Protein AF-A0AAE3VYI0-F1 (afdb_monomer)

Structure (mmCIF, N/CA/C/O backbone):
data_AF-A0AAE3VYI0-F1
#
_entry.id   AF-A0AAE3VYI0-F1
#
loop_
_atom_site.group_PDB
_atom_site.id
_atom_site.type_symbol
_atom_site.label_atom_id
_atom_site.label_alt_id
_atom_site.label_comp_id
_atom_site.label_asym_id
_atom_site.label_entity_id
_atom_site.label_seq_id
_atom_site.pdbx_PDB_ins_code
_atom_site.Cartn_x
_atom_site.Cartn_y
_atom_site.Cartn_z
_atom_site.occupancy
_atom_site.B_iso_or_equiv
_atom_site.auth_seq_id
_atom_site.auth_comp_id
_atom_site.auth_asym_id
_atom_site.auth_atom_id
_atom_site.pdbx_PDB_model_num
ATOM 1 N N . MET A 1 1 ? 22.931 4.714 6.578 1.00 62.00 1 MET A N 1
ATOM 2 C CA . MET A 1 1 ? 22.143 3.475 6.735 1.00 62.00 1 MET A CA 1
ATOM 3 C C . MET A 1 1 ? 22.690 2.485 5.732 1.00 62.00 1 MET A C 1
ATOM 5 O O . MET A 1 1 ? 22.889 2.887 4.593 1.00 62.00 1 MET A O 1
ATOM 9 N N . THR A 1 2 ? 22.973 1.259 6.149 1.00 82.81 2 THR A N 1
ATOM 10 C CA . THR A 1 2 ? 23.519 0.226 5.261 1.00 82.81 2 THR A CA 1
ATOM 11 C C . THR A 1 2 ? 22.481 -0.876 5.144 1.00 82.81 2 THR A C 1
ATOM 13 O O . THR A 1 2 ? 21.950 -1.316 6.162 1.00 82.81 2 THR A O 1
ATOM 16 N N . LEU A 1 3 ? 22.146 -1.255 3.913 1.00 88.00 3 LEU A N 1
ATOM 17 C CA . LEU A 1 3 ? 21.250 -2.372 3.633 1.00 88.00 3 LEU A CA 1
ATOM 18 C C . LEU A 1 3 ? 22.077 -3.662 3.515 1.00 88.00 3 LEU A C 1
ATOM 20 O O . LEU A 1 3 ? 23.233 -3.580 3.095 1.00 88.00 3 LEU A O 1
ATOM 24 N N . PRO A 1 4 ? 21.512 -4.830 3.868 1.00 95.81 4 PRO A N 1
ATOM 25 C CA . PRO A 1 4 ? 22.113 -6.119 3.537 1.00 95.81 4 PRO A CA 1
ATOM 26 C C . PRO A 1 4 ? 22.377 -6.225 2.032 1.00 95.81 4 PRO A C 1
ATOM 28 O O . PRO A 1 4 ? 21.564 -5.754 1.233 1.00 95.81 4 PRO A O 1
ATOM 31 N N . GLU A 1 5 ? 23.495 -6.837 1.646 1.00 94.81 5 GLU A N 1
ATOM 32 C CA . GLU A 1 5 ? 23.910 -6.933 0.241 1.00 94.81 5 GLU A CA 1
ATOM 33 C C . GLU A 1 5 ? 22.871 -7.692 -0.592 1.00 94.81 5 GLU A C 1
ATOM 35 O O . GLU A 1 5 ? 22.507 -7.260 -1.682 1.00 94.81 5 GLU A O 1
ATOM 40 N N . GLU A 1 6 ? 22.312 -8.766 -0.038 1.00 96.62 6 GLU A N 1
ATOM 41 C CA . GLU A 1 6 ? 21.278 -9.576 -0.682 1.00 96.62 6 GLU A CA 1
ATOM 42 C C . GLU A 1 6 ? 20.049 -8.725 -1.033 1.00 96.62 6 GLU A C 1
ATOM 44 O O . GLU A 1 6 ? 19.550 -8.773 -2.156 1.00 96.62 6 GLU A O 1
ATOM 49 N N . LEU A 1 7 ? 19.627 -7.849 -0.114 1.00 95.19 7 LEU A N 1
ATOM 50 C CA . LEU A 1 7 ? 18.511 -6.932 -0.340 1.00 95.19 7 LEU A CA 1
ATOM 51 C C . LEU A 1 7 ? 18.845 -5.878 -1.405 1.00 95.19 7 LEU A C 1
ATOM 53 O O . LEU A 1 7 ? 17.988 -5.505 -2.203 1.00 95.19 7 LEU A O 1
ATOM 57 N N . VAL A 1 8 ? 20.085 -5.385 -1.443 1.00 95.25 8 VAL A N 1
ATOM 58 C CA . VAL A 1 8 ? 20.525 -4.457 -2.496 1.00 95.25 8 VAL A CA 1
ATOM 59 C C . VAL A 1 8 ? 20.465 -5.132 -3.866 1.00 95.25 8 VAL A C 1
ATOM 61 O O . VAL A 1 8 ? 20.060 -4.490 -4.837 1.00 95.25 8 VAL A O 1
ATOM 64 N N . GLN A 1 9 ? 20.827 -6.412 -3.964 1.00 96.62 9 GLN A N 1
ATOM 65 C CA . GLN A 1 9 ? 20.746 -7.166 -5.216 1.00 96.62 9 GLN A CA 1
ATOM 66 C C . GLN A 1 9 ? 19.295 -7.376 -5.663 1.00 96.62 9 GLN A C 1
ATOM 68 O O . GLN A 1 9 ? 18.975 -7.095 -6.820 1.00 96.62 9 GLN A O 1
ATOM 73 N N . GLU A 1 10 ? 18.404 -7.769 -4.749 1.00 97.50 10 GLU A N 1
ATOM 74 C CA . GLU A 1 10 ? 16.970 -7.916 -5.031 1.00 97.50 10 GLU A CA 1
ATOM 75 C C . GLU A 1 10 ? 16.337 -6.596 -5.494 1.00 97.50 10 GLU A C 1
ATOM 77 O O . GLU A 1 10 ? 15.658 -6.550 -6.520 1.00 97.50 10 GLU A O 1
ATOM 82 N N . LEU A 1 11 ? 16.618 -5.488 -4.800 1.00 96.25 11 LEU A N 1
ATOM 83 C CA . LEU A 1 11 ? 16.092 -4.174 -5.176 1.00 96.25 11 LEU A CA 1
ATOM 84 C C . LEU A 1 11 ? 16.647 -3.687 -6.520 1.00 96.25 11 LEU A C 1
ATOM 86 O O . LEU A 1 11 ? 15.931 -3.041 -7.284 1.00 96.25 11 LEU A O 1
ATOM 90 N N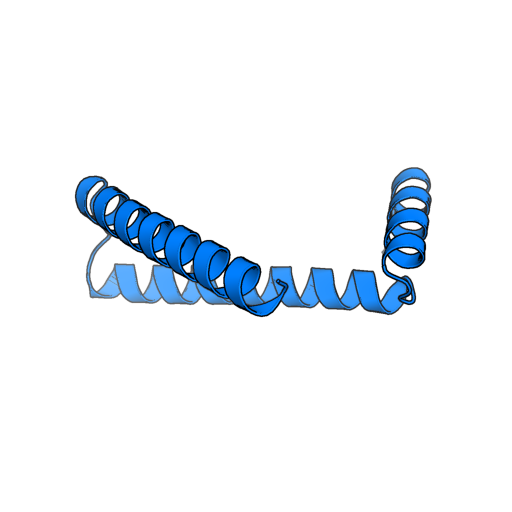 . ASN A 1 12 ? 17.911 -3.986 -6.832 1.00 97.00 12 ASN A N 1
ATOM 91 C CA . ASN A 1 12 ? 18.482 -3.679 -8.143 1.00 97.00 12 ASN A CA 1
ATOM 92 C C . ASN A 1 12 ? 17.830 -4.496 -9.261 1.00 97.00 12 ASN A C 1
ATOM 94 O O . ASN A 1 12 ? 17.661 -3.971 -10.360 1.00 97.00 12 ASN A O 1
ATOM 98 N N . ALA A 1 13 ? 17.493 -5.764 -9.014 1.00 97.88 13 ALA A N 1
ATOM 99 C CA . ALA A 1 13 ? 16.771 -6.586 -9.979 1.00 97.88 13 ALA A CA 1
ATOM 100 C C . ALA A 1 13 ? 15.374 -6.005 -10.249 1.00 97.88 13 ALA A C 1
ATOM 102 O O . ALA A 1 13 ? 15.076 -5.682 -11.397 1.00 97.88 13 ALA A O 1
ATOM 103 N N . ALA A 1 14 ? 14.597 -5.737 -9.195 1.00 97.62 14 ALA A N 1
ATOM 104 C CA . ALA A 1 14 ? 13.264 -5.142 -9.307 1.00 97.62 14 ALA A CA 1
ATOM 105 C C . ALA A 1 14 ? 13.286 -3.780 -10.027 1.00 97.62 14 ALA A C 1
ATOM 107 O O . ALA A 1 14 ? 12.516 -3.542 -10.951 1.00 97.62 14 ALA A O 1
ATOM 108 N N . ALA A 1 15 ? 14.230 -2.898 -9.679 1.00 97.12 15 ALA A N 1
ATOM 109 C CA . ALA A 1 15 ? 14.354 -1.594 -10.329 1.00 97.12 15 ALA A CA 1
ATOM 110 C C . ALA A 1 15 ? 14.646 -1.715 -11.839 1.00 97.12 15 ALA A C 1
ATOM 112 O O . ALA A 1 15 ? 14.127 -0.932 -12.634 1.00 97.12 15 ALA A O 1
ATOM 113 N N . ARG A 1 16 ? 15.451 -2.708 -12.251 1.00 97.31 16 ARG A N 1
ATOM 114 C CA . ARG A 1 16 ? 15.717 -2.983 -13.672 1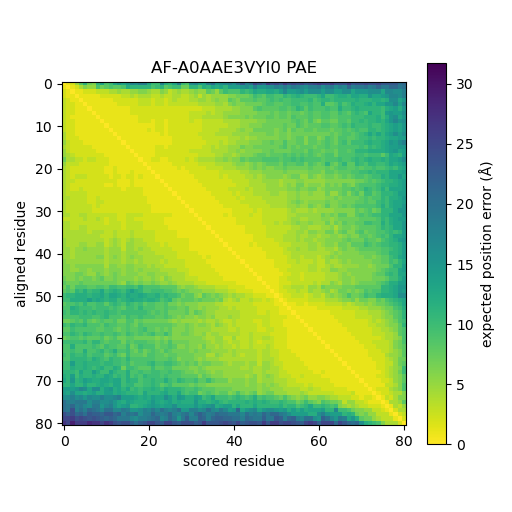.00 97.31 16 ARG A CA 1
ATOM 115 C C . ARG A 1 16 ? 14.487 -3.523 -14.393 1.00 97.31 16 ARG A C 1
ATOM 117 O O . ARG A 1 16 ? 14.242 -3.086 -15.513 1.00 97.31 16 ARG A O 1
ATOM 124 N N . GLU A 1 17 ? 13.745 -4.439 -13.774 1.00 98.06 17 GLU A N 1
ATOM 125 C CA . GLU A 1 17 ? 12.486 -4.971 -14.318 1.00 98.06 17 GLU A CA 1
ATOM 126 C C . GLU A 1 17 ? 11.459 -3.852 -14.539 1.00 98.06 17 GLU A C 1
ATOM 128 O O . GLU A 1 17 ? 10.850 -3.774 -15.604 1.00 98.06 17 GLU A O 1
ATOM 133 N N . ASP A 1 18 ? 11.368 -2.918 -13.591 1.00 96.12 18 ASP A N 1
ATOM 134 C CA . ASP A 1 18 ? 10.495 -1.742 -13.657 1.00 96.12 18 ASP A CA 1
ATOM 135 C C . ASP A 1 18 ? 11.034 -0.620 -14.571 1.00 96.12 18 ASP A C 1
ATOM 137 O O . ASP A 1 18 ? 10.361 0.390 -14.795 1.00 96.12 18 ASP A O 1
ATOM 141 N N . GLY A 1 19 ? 12.264 -0.746 -15.084 1.00 97.69 19 GLY A N 1
ATOM 142 C CA . GLY A 1 19 ? 12.909 0.272 -15.917 1.00 97.69 19 GLY A CA 1
ATOM 143 C C . GLY A 1 19 ? 13.211 1.589 -15.187 1.00 97.69 19 GLY A C 1
ATOM 144 O O . GLY A 1 19 ? 13.303 2.642 -15.824 1.00 97.69 19 GLY A O 1
ATOM 145 N N . VAL A 1 20 ? 13.365 1.563 -13.859 1.00 97.75 20 VAL A N 1
ATOM 146 C CA . VAL A 1 20 ? 13.613 2.750 -13.027 1.00 97.75 20 VAL A CA 1
ATOM 147 C C . VAL A 1 20 ? 14.963 2.686 -12.302 1.00 97.75 20 VAL A C 1
ATOM 149 O O . VAL A 1 20 ? 15.477 1.610 -12.010 1.00 97.75 20 VAL A O 1
ATOM 152 N N . PRO A 1 21 ? 15.576 3.830 -11.948 1.00 97.69 21 PRO A N 1
ATOM 153 C CA . PRO A 1 21 ? 16.757 3.828 -11.086 1.00 97.69 21 PRO A CA 1
ATOM 154 C C . PRO A 1 21 ? 16.447 3.281 -9.683 1.00 97.69 21 PRO A C 1
ATOM 156 O O . PRO A 1 21 ? 15.402 3.602 -9.115 1.00 97.69 21 PRO A O 1
ATOM 159 N N . LEU A 1 22 ? 17.397 2.563 -9.068 1.00 95.12 22 LEU A N 1
ATOM 160 C CA . LEU A 1 22 ? 17.266 2.038 -7.697 1.00 95.12 22 LEU A CA 1
ATOM 161 C C . LEU A 1 22 ? 16.866 3.123 -6.683 1.00 95.12 22 LEU A C 1
ATOM 163 O O . LEU A 1 22 ? 16.006 2.905 -5.834 1.00 95.12 22 LEU A O 1
ATOM 167 N N . SER A 1 23 ? 17.457 4.317 -6.784 1.00 95.00 23 SER A N 1
ATOM 168 C CA . SER A 1 23 ? 17.120 5.445 -5.909 1.00 95.00 23 SER A CA 1
ATOM 169 C C . SER A 1 23 ? 15.651 5.848 -6.020 1.00 95.00 23 SER A C 1
ATOM 171 O O . SER A 1 23 ? 15.029 6.135 -5.002 1.00 95.00 23 SER A O 1
ATOM 173 N N . ARG A 1 24 ? 15.071 5.814 -7.227 1.00 96.69 24 ARG A N 1
ATOM 174 C CA . ARG A 1 24 ? 13.651 6.103 -7.446 1.00 96.69 24 ARG A CA 1
ATOM 175 C C . ARG A 1 24 ? 12.774 5.045 -6.788 1.00 96.69 24 ARG A C 1
ATOM 177 O O . ARG A 1 24 ? 11.851 5.421 -6.075 1.00 96.69 24 ARG A O 1
ATOM 184 N N . LEU A 1 25 ? 13.087 3.761 -6.970 1.00 95.88 25 LEU A N 1
ATOM 185 C CA . LEU A 1 25 ? 12.360 2.664 -6.323 1.00 95.88 25 LEU A CA 1
ATOM 186 C C . LEU A 1 25 ? 12.364 2.823 -4.792 1.00 95.88 25 LEU A C 1
ATOM 188 O O . LEU A 1 25 ? 11.309 2.790 -4.160 1.00 95.88 25 LEU A O 1
ATOM 192 N N . ILE A 1 26 ? 13.538 3.080 -4.204 1.00 94.81 26 ILE A N 1
ATOM 193 C CA . ILE A 1 26 ? 13.693 3.285 -2.756 1.00 94.81 26 ILE A CA 1
ATOM 194 C C . ILE A 1 26 ? 12.914 4.517 -2.285 1.00 94.81 26 ILE A C 1
ATOM 196 O O . ILE A 1 26 ? 12.190 4.443 -1.292 1.00 94.81 26 ILE A O 1
ATOM 200 N N . SER A 1 27 ? 13.040 5.652 -2.978 1.00 96.19 27 SER A N 1
ATOM 201 C CA . SER A 1 27 ? 12.326 6.878 -2.615 1.00 96.19 27 SER A CA 1
ATOM 202 C C . SER A 1 27 ? 10.812 6.702 -2.701 1.00 96.19 27 SER A C 1
ATOM 204 O O . SER A 1 27 ? 10.109 7.129 -1.789 1.00 96.19 27 SER A O 1
ATOM 206 N N . SER A 1 28 ? 10.306 6.026 -3.733 1.00 95.56 28 SER A N 1
ATOM 207 C CA . SER A 1 28 ? 8.881 5.717 -3.852 1.00 95.56 28 SER A CA 1
ATOM 208 C C . SER A 1 28 ? 8.411 4.788 -2.733 1.00 95.56 28 SER A C 1
ATOM 210 O O . SER A 1 28 ? 7.381 5.054 -2.120 1.00 95.56 28 SER A O 1
ATOM 212 N N . ALA A 1 29 ? 9.169 3.740 -2.400 1.00 94.75 29 ALA A N 1
ATOM 213 C CA . ALA A 1 29 ? 8.841 2.864 -1.275 1.00 94.75 29 ALA A CA 1
ATOM 214 C C . ALA A 1 29 ? 8.805 3.630 0.062 1.00 94.75 29 ALA A C 1
ATOM 216 O O . ALA A 1 29 ? 7.896 3.432 0.873 1.00 94.75 29 ALA A O 1
ATOM 217 N N . ALA A 1 30 ? 9.755 4.546 0.274 1.00 95.94 30 ALA A N 1
ATOM 218 C CA . ALA A 1 30 ? 9.786 5.407 1.451 1.00 95.94 30 ALA A CA 1
ATOM 219 C C . ALA A 1 30 ? 8.580 6.359 1.501 1.00 95.94 30 ALA A C 1
ATOM 221 O O . ALA A 1 30 ? 7.945 6.482 2.547 1.00 95.94 30 ALA A O 1
ATOM 222 N N . GLU A 1 31 ? 8.220 6.989 0.379 1.00 97.56 31 GLU A N 1
ATOM 223 C CA . GLU A 1 31 ? 7.030 7.840 0.275 1.00 97.56 31 GLU A CA 1
ATOM 224 C C . GLU A 1 31 ? 5.754 7.058 0.612 1.00 97.56 31 GLU A C 1
ATOM 226 O O . GLU A 1 31 ? 4.934 7.517 1.412 1.00 97.56 31 GLU A O 1
ATOM 231 N N . TRP A 1 32 ? 5.607 5.849 0.063 1.00 96.69 32 TRP A N 1
ATOM 232 C CA . TRP A 1 32 ? 4.475 4.972 0.352 1.00 96.69 32 TRP A CA 1
ATOM 233 C C . TRP A 1 32 ? 4.379 4.612 1.833 1.00 96.69 32 TRP A C 1
ATOM 235 O O . TRP A 1 32 ? 3.287 4.658 2.402 1.00 96.69 32 TRP A O 1
ATOM 245 N N . GLU A 1 33 ? 5.498 4.282 2.480 1.00 97.44 33 GLU A N 1
ATOM 246 C CA . GLU A 1 33 ? 5.506 3.983 3.913 1.00 97.44 33 GLU A CA 1
ATOM 247 C C . GLU A 1 33 ? 5.165 5.218 4.756 1.00 97.44 33 GLU A C 1
ATOM 249 O O . GLU A 1 33 ? 4.384 5.113 5.704 1.00 97.44 33 GLU A O 1
ATOM 254 N N . LEU A 1 34 ? 5.676 6.399 4.399 1.00 97.69 34 LEU A N 1
ATOM 255 C CA . LEU A 1 34 ? 5.332 7.649 5.082 1.00 97.69 34 LEU A CA 1
ATOM 256 C C . LEU A 1 34 ? 3.842 7.967 4.952 1.00 97.69 34 LEU A C 1
ATOM 258 O O . LEU A 1 34 ? 3.181 8.211 5.962 1.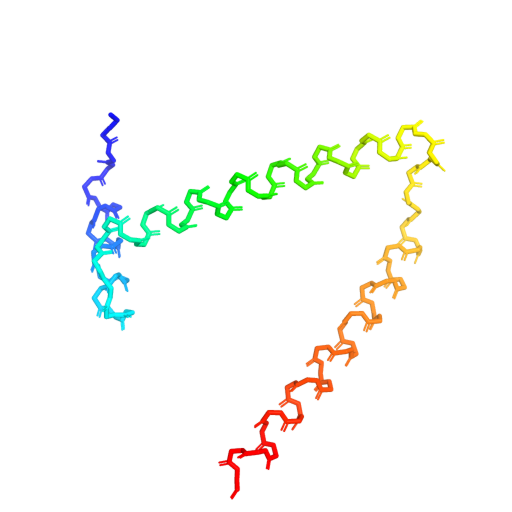00 97.69 34 LEU A O 1
ATOM 262 N N . ARG A 1 35 ? 3.288 7.889 3.737 1.00 97.62 35 ARG A N 1
ATOM 263 C CA . ARG A 1 35 ? 1.853 8.093 3.495 1.00 97.62 35 ARG A CA 1
ATOM 264 C C . ARG A 1 35 ? 1.015 7.113 4.314 1.00 97.62 35 ARG A C 1
ATOM 266 O O . ARG A 1 35 ? 0.025 7.513 4.917 1.00 97.62 35 ARG A O 1
ATOM 273 N N . ARG A 1 36 ? 1.437 5.849 4.397 1.00 97.56 36 ARG A N 1
ATOM 274 C CA . ARG A 1 36 ? 0.760 4.815 5.191 1.00 97.56 36 ARG A CA 1
ATOM 275 C C . ARG A 1 36 ? 0.802 5.114 6.690 1.00 97.56 36 ARG A C 1
ATOM 277 O O . ARG A 1 36 ? -0.201 4.923 7.372 1.00 97.56 36 ARG A O 1
ATOM 284 N N . ARG A 1 37 ? 1.939 5.585 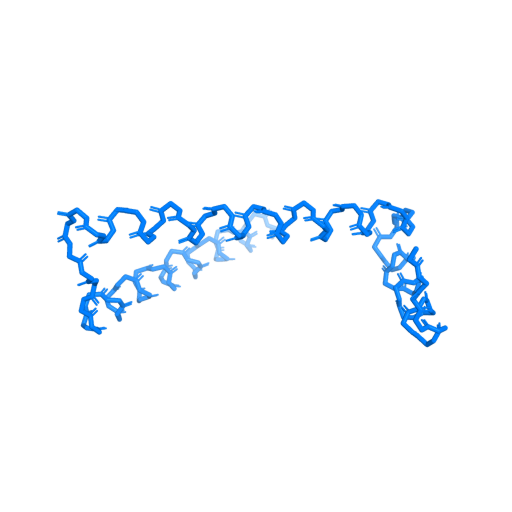7.214 1.00 97.06 37 ARG A N 1
ATOM 285 C CA . ARG A 1 37 ? 2.080 5.990 8.624 1.00 97.06 37 ARG A CA 1
ATOM 286 C C . ARG A 1 37 ? 1.164 7.155 8.965 1.00 97.06 37 ARG A C 1
ATOM 288 O O . ARG A 1 37 ? 0.412 7.050 9.927 1.00 97.06 37 ARG A O 1
ATOM 295 N N . ILE A 1 38 ? 1.199 8.206 8.150 1.00 97.50 38 ILE A N 1
ATOM 296 C CA . ILE A 1 38 ? 0.358 9.393 8.327 1.00 97.50 38 ILE A CA 1
ATOM 297 C C . ILE A 1 38 ? -1.119 9.002 8.236 1.00 97.50 38 ILE A C 1
ATOM 299 O O . ILE A 1 38 ? -1.892 9.334 9.124 1.00 97.50 38 ILE A O 1
ATOM 303 N N . GLY A 1 39 ? -1.505 8.224 7.221 1.00 96.19 39 GLY A N 1
ATOM 304 C CA . GLY A 1 39 ? -2.886 7.770 7.062 1.00 96.19 39 GLY A CA 1
ATOM 305 C C . GLY A 1 39 ? -3.395 6.980 8.269 1.00 96.19 39 GLY A C 1
ATOM 306 O O . GLY A 1 39 ? -4.493 7.238 8.750 1.00 96.19 39 GLY A O 1
ATOM 307 N N . ARG A 1 40 ? -2.582 6.067 8.822 1.00 95.94 40 ARG A N 1
ATOM 308 C CA . ARG A 1 40 ? -2.945 5.339 10.051 1.00 95.94 40 ARG A CA 1
ATOM 309 C C . ARG A 1 40 ? -3.122 6.263 11.250 1.00 95.94 40 ARG A C 1
ATOM 311 O O . ARG A 1 40 ? -4.021 6.027 12.047 1.00 95.94 40 ARG A O 1
ATOM 318 N N . GLN A 1 41 ? -2.274 7.280 11.381 1.00 96.62 41 GLN A N 1
ATOM 319 C CA . GLN A 1 41 ? -2.398 8.256 12.457 1.00 96.62 41 GLN A CA 1
ATOM 320 C C . GLN A 1 41 ? -3.709 9.042 12.335 1.00 96.62 41 GLN A C 1
ATOM 322 O O . GLN A 1 41 ? -4.453 9.113 13.304 1.00 96.62 41 GLN A O 1
ATOM 327 N N . VAL A 1 42 ? -4.034 9.535 11.138 1.00 97.00 42 VAL A N 1
ATOM 328 C CA . VAL A 1 42 ? -5.285 10.268 10.879 1.00 97.00 42 VAL A CA 1
ATOM 329 C C . VAL A 1 42 ? -6.514 9.411 11.196 1.00 97.00 42 VAL A C 1
ATOM 331 O O . VAL A 1 42 ? -7.453 9.885 11.829 1.00 97.00 42 VAL A O 1
ATOM 334 N N . VAL A 1 43 ? -6.512 8.132 10.803 1.00 94.56 43 VAL A N 1
ATOM 335 C CA . VAL A 1 43 ? -7.613 7.211 11.14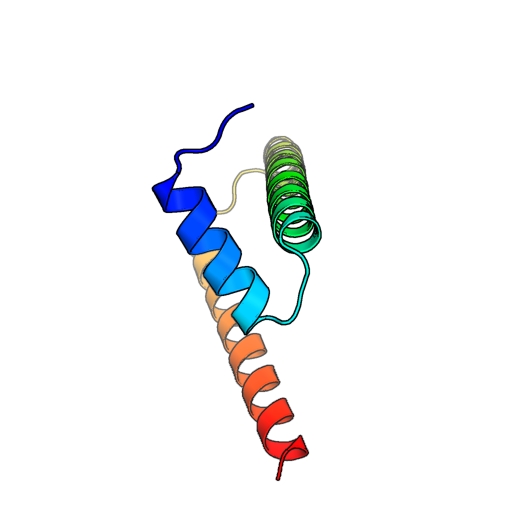1 1.00 94.56 43 VAL A CA 1
ATOM 336 C C . VAL A 1 43 ? -7.726 7.018 12.653 1.00 94.56 43 VAL A C 1
ATOM 338 O O . VAL A 1 43 ? -8.835 7.016 13.178 1.00 94.56 43 VAL A O 1
ATOM 341 N N . ALA A 1 44 ? -6.604 6.874 13.359 1.00 94.31 44 ALA A N 1
ATOM 342 C CA . ALA A 1 44 ? -6.611 6.723 14.811 1.00 94.31 44 ALA A CA 1
ATOM 343 C C . ALA A 1 44 ? -7.142 7.981 15.523 1.00 94.31 44 ALA A C 1
ATOM 345 O O . ALA A 1 44 ? -7.924 7.857 16.463 1.00 94.31 44 ALA A O 1
ATOM 346 N N . GLU A 1 45 ? -6.760 9.174 15.059 1.00 96.56 45 GLU A N 1
ATOM 347 C CA . GLU A 1 45 ? -7.277 10.456 15.559 1.00 96.56 45 GLU A CA 1
ATOM 348 C C . GLU A 1 45 ? -8.795 10.545 15.362 1.00 96.56 45 GLU A C 1
ATOM 350 O O . GLU A 1 45 ? -9.529 10.805 16.312 1.00 96.56 45 GLU A O 1
ATOM 355 N N . TRP A 1 46 ? -9.287 10.210 14.169 1.00 95.50 46 TRP A N 1
ATOM 356 C CA . TRP A 1 46 ? -10.722 10.185 13.885 1.00 95.50 46 TRP A CA 1
ATOM 357 C C . TRP A 1 46 ? -11.482 9.170 14.756 1.00 95.50 46 TRP A C 1
ATOM 359 O O . TRP A 1 46 ? -12.545 9.482 15.289 1.00 95.50 46 TRP A O 1
ATOM 369 N N . GLN A 1 47 ? -10.939 7.965 14.958 1.00 94.75 47 GLN A N 1
ATOM 370 C CA . GLN A 1 47 ? -11.570 6.939 15.801 1.00 94.75 47 GLN A CA 1
ATOM 371 C C . GLN A 1 47 ? -11.619 7.334 17.278 1.00 94.75 47 GLN A C 1
ATOM 373 O O . GLN A 1 47 ? -12.531 6.916 17.990 1.00 94.75 47 GLN A O 1
ATOM 378 N N . ALA A 1 48 ? -10.665 8.141 17.748 1.00 95.06 48 ALA A N 1
ATOM 379 C CA . ALA A 1 48 ? -10.711 8.684 19.100 1.00 95.06 48 ALA A CA 1
ATOM 380 C C . ALA A 1 48 ? -11.903 9.640 19.294 1.00 95.06 48 ALA A C 1
ATOM 382 O O . ALA A 1 48 ? -12.442 9.724 20.395 1.00 95.06 48 ALA A O 1
ATOM 383 N N . GLU A 1 49 ? -12.334 10.322 18.230 1.00 95.25 49 GLU A N 1
ATOM 384 C CA . GLU A 1 49 ? -13.470 11.247 18.249 1.00 95.25 49 GLU A CA 1
ATOM 385 C C . GLU A 1 49 ? -14.812 10.559 17.964 1.00 95.25 49 GLU A C 1
ATOM 387 O O . GLU A 1 49 ? -15.822 10.909 18.572 1.00 95.25 49 GLU A O 1
ATOM 392 N N . GLN A 1 50 ? -14.835 9.595 17.040 1.00 94.06 50 GLN A N 1
ATOM 393 C CA . GLN A 1 50 ? -16.071 9.011 16.495 1.00 94.06 50 GLN A CA 1
ATOM 394 C C . GLN A 1 50 ? -16.351 7.578 16.969 1.00 94.06 50 GLN A C 1
ATOM 396 O O . GLN A 1 50 ? -17.452 7.066 16.776 1.00 94.06 50 GLN A O 1
ATOM 401 N N . GLY A 1 51 ? -15.379 6.930 17.612 1.00 92.81 51 GLY A N 1
ATOM 402 C CA . GLY A 1 51 ? -15.428 5.514 17.959 1.00 92.81 51 GLY A CA 1
ATOM 403 C C . G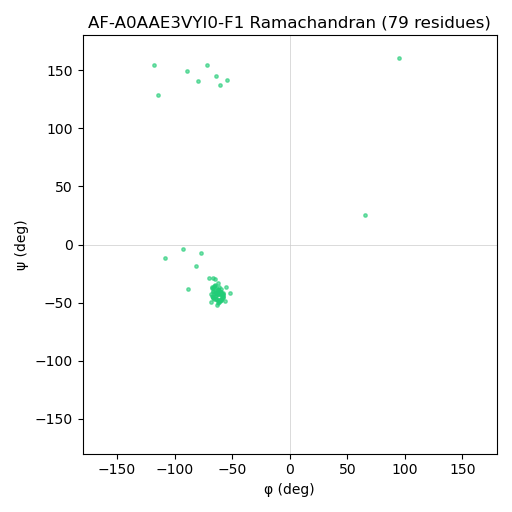LY A 1 51 ? -14.741 4.621 16.922 1.00 92.81 51 GLY A C 1
ATOM 404 O O . GLY A 1 51 ? -14.492 4.997 15.777 1.00 92.81 51 GLY A O 1
ATOM 405 N N . VAL A 1 52 ? -14.388 3.409 17.353 1.00 93.00 52 VAL A N 1
ATOM 406 C CA . VAL A 1 52 ? -13.726 2.409 16.505 1.00 93.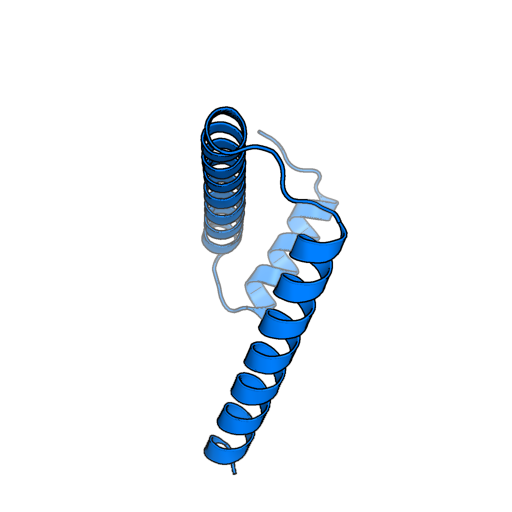00 52 VAL A CA 1
ATOM 407 C C . VAL A 1 52 ? -14.766 1.716 15.626 1.00 93.00 52 VAL A C 1
ATOM 409 O O . VAL A 1 52 ? -15.849 1.384 16.102 1.00 93.00 52 VAL A O 1
ATOM 412 N N . PHE A 1 53 ? -14.411 1.442 14.369 1.00 91.06 53 PHE A N 1
ATOM 413 C CA . PHE A 1 53 ? -15.258 0.652 13.474 1.00 91.06 53 PHE A CA 1
ATOM 414 C C . PHE A 1 53 ? -15.499 -0.751 14.026 1.00 91.06 53 PHE A C 1
ATOM 416 O O . PHE A 1 53 ? -14.570 -1.436 14.470 1.00 91.06 53 PHE A O 1
ATOM 423 N N . THR A 1 54 ? -16.740 -1.204 13.925 1.00 94.62 54 THR A N 1
ATOM 424 C CA . THR A 1 54 ? -17.105 -2.580 14.246 1.00 94.62 54 THR A CA 1
ATOM 425 C C . THR A 1 54 ? -16.579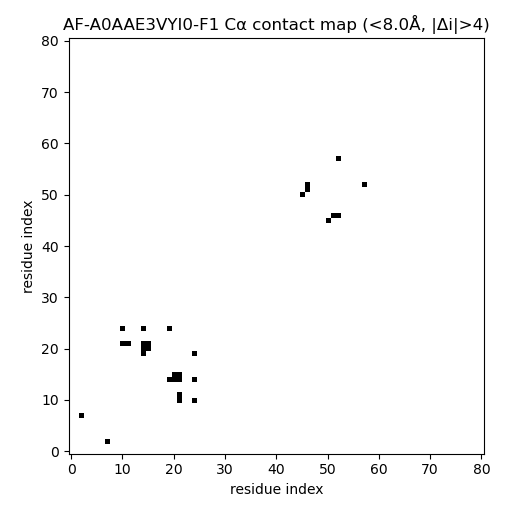 -3.551 13.178 1.00 94.62 54 THR A C 1
ATOM 427 O O . THR A 1 54 ? -16.360 -3.167 12.021 1.00 94.62 54 THR A O 1
ATOM 430 N N . PRO A 1 55 ? -16.356 -4.832 13.524 1.00 95.56 55 PRO A N 1
ATOM 431 C CA . PRO A 1 55 ? -15.983 -5.853 12.548 1.00 95.56 55 PRO A CA 1
ATOM 432 C C . PRO A 1 55 ? -16.971 -5.968 11.379 1.00 95.56 55 PRO A C 1
ATOM 434 O O . PRO A 1 55 ? -16.544 -6.184 10.243 1.00 95.56 55 PRO A O 1
ATOM 437 N N . GLU A 1 56 ? -18.267 -5.801 11.645 1.00 96.00 56 GLU A N 1
ATOM 438 C CA . GLU A 1 56 ? -19.346 -5.872 10.661 1.00 96.00 56 GLU A CA 1
ATOM 439 C C . GLU A 1 56 ? -19.266 -4.714 9.660 1.00 96.00 56 GLU A C 1
ATOM 441 O O . GLU A 1 56 ? -19.324 -4.942 8.450 1.00 96.00 56 GLU A O 1
ATOM 446 N N . GLU A 1 57 ? -19.051 -3.487 10.141 1.00 94.12 57 GLU A N 1
ATOM 447 C CA . GLU A 1 57 ? -18.851 -2.309 9.285 1.00 94.12 57 GLU A CA 1
ATOM 448 C C . GLU A 1 57 ? -17.597 -2.453 8.416 1.00 94.12 57 GLU A C 1
ATOM 450 O O . GLU A 1 57 ? -17.631 -2.181 7.216 1.00 94.12 57 GLU A O 1
ATOM 455 N N . LEU A 1 58 ? -16.495 -2.951 8.988 1.00 95.19 58 LEU A N 1
ATOM 456 C CA . LEU A 1 58 ? -15.269 -3.208 8.228 1.00 95.19 58 LEU A CA 1
ATOM 457 C C . LEU A 1 58 ? -15.461 -4.302 7.171 1.00 95.19 58 LEU A C 1
ATOM 459 O O . LEU A 1 58 ? -14.858 -4.232 6.100 1.00 95.19 58 LEU A O 1
ATOM 463 N N . ALA A 1 59 ? -16.260 -5.331 7.459 1.00 96.88 59 ALA A N 1
ATOM 464 C CA . ALA A 1 59 ? -16.576 -6.380 6.496 1.00 96.88 59 ALA A CA 1
ATOM 465 C C . ALA A 1 59 ? -17.430 -5.840 5.338 1.00 96.88 59 ALA A C 1
ATOM 467 O O . ALA A 1 59 ? -17.112 -6.115 4.180 1.00 96.88 59 ALA A O 1
ATOM 468 N N . ALA A 1 60 ? -18.450 -5.030 5.639 1.00 96.94 60 ALA A N 1
ATOM 469 C CA . ALA A 1 60 ? -19.287 -4.382 4.633 1.00 96.94 60 ALA A CA 1
ATOM 470 C C . ALA A 1 60 ? -18.462 -3.458 3.721 1.00 96.94 60 ALA A C 1
ATOM 472 O O . ALA A 1 60 ? -18.511 -3.602 2.500 1.00 96.94 60 ALA A O 1
ATOM 473 N N . ALA A 1 61 ? -17.620 -2.597 4.303 1.00 94.44 61 ALA A N 1
ATOM 474 C CA . ALA A 1 61 ? -16.752 -1.699 3.543 1.00 94.44 61 ALA A CA 1
ATOM 475 C C . ALA A 1 61 ? -15.772 -2.460 2.629 1.00 94.44 61 ALA A C 1
ATOM 477 O O . ALA A 1 61 ? -15.561 -2.083 1.479 1.00 94.44 61 ALA A O 1
ATOM 478 N N . ARG A 1 62 ? -15.192 -3.576 3.099 1.00 96.25 62 ARG A N 1
ATOM 479 C CA . ARG A 1 62 ? -14.310 -4.418 2.268 1.00 96.25 62 ARG A CA 1
ATOM 480 C C . ARG A 1 62 ? -15.050 -5.078 1.106 1.00 96.25 62 ARG A C 1
ATOM 482 O O . ARG A 1 62 ? -14.470 -5.208 0.032 1.00 96.25 62 ARG A O 1
ATOM 489 N N . ALA A 1 63 ? -16.295 -5.504 1.311 1.00 97.19 63 ALA A N 1
ATOM 490 C CA . ALA A 1 63 ? -17.111 -6.085 0.247 1.00 97.19 63 ALA A CA 1
ATOM 491 C C . ALA A 1 63 ? -17.461 -5.043 -0.830 1.00 97.19 63 ALA A C 1
ATOM 493 O O . ALA A 1 63 ? -17.398 -5.342 -2.024 1.00 97.19 63 ALA A O 1
ATOM 494 N N . GLU A 1 64 ? -17.764 -3.811 -0.414 1.00 97.56 64 GLU A N 1
ATOM 495 C CA . GLU A 1 64 ? -17.984 -2.682 -1.321 1.00 97.56 64 GLU A CA 1
ATOM 496 C C . GLU A 1 64 ? -16.725 -2.378 -2.146 1.00 97.56 64 GLU A C 1
ATOM 498 O O . GLU A 1 64 ? -16.786 -2.353 -3.375 1.00 97.56 64 GLU A O 1
ATOM 503 N N . MET A 1 65 ? -15.562 -2.262 -1.493 1.00 95.94 65 MET A N 1
ATOM 504 C CA . MET A 1 65 ? -14.282 -2.053 -2.181 1.00 95.94 65 MET A CA 1
ATOM 505 C C . MET A 1 65 ? -13.968 -3.169 -3.182 1.00 95.94 65 MET A C 1
ATOM 507 O O . MET A 1 65 ? -13.602 -2.887 -4.317 1.00 95.94 65 MET A O 1
ATOM 511 N N . ALA A 1 66 ? -14.157 -4.436 -2.798 1.00 96.44 66 ALA A N 1
ATOM 512 C CA . ALA A 1 66 ? -13.911 -5.570 -3.688 1.00 96.44 66 ALA A CA 1
ATOM 513 C C . ALA A 1 66 ? -14.822 -5.551 -4.928 1.00 96.44 66 ALA A C 1
ATOM 515 O O . ALA A 1 66 ? -14.405 -5.965 -6.011 1.00 96.44 66 ALA A O 1
ATOM 516 N N . THR A 1 67 ? -16.054 -5.057 -4.779 1.00 96.94 67 THR A N 1
ATOM 517 C CA . THR A 1 67 ? -16.985 -4.880 -5.900 1.00 96.94 67 THR A CA 1
ATOM 518 C C . THR A 1 67 ? -16.489 -3.784 -6.839 1.00 96.94 67 THR A C 1
ATOM 520 O O . THR A 1 67 ? -16.358 -4.026 -8.038 1.00 96.94 67 THR A O 1
ATOM 523 N N . ALA A 1 68 ? -16.120 -2.621 -6.297 1.00 95.62 68 ALA A N 1
ATOM 524 C CA . ALA A 1 68 ? -15.575 -1.513 -7.079 1.00 95.62 68 ALA A CA 1
ATOM 525 C C . ALA A 1 68 ? -14.276 -1.898 -7.818 1.00 95.62 68 ALA A C 1
ATOM 527 O O . ALA A 1 68 ? -14.105 -1.566 -8.992 1.00 95.62 68 ALA A O 1
ATOM 528 N N . ASP A 1 69 ? -13.387 -2.658 -7.173 1.00 95.31 69 ASP A N 1
ATOM 529 C CA . ASP A 1 69 ? -12.159 -3.167 -7.794 1.00 95.31 69 ASP A CA 1
ATOM 530 C C . ASP A 1 69 ? -12.469 -4.125 -8.955 1.00 95.31 69 ASP A C 1
ATOM 532 O O . ASP A 1 69 ? -11.859 -4.037 -10.026 1.00 95.31 69 ASP A O 1
ATOM 536 N N . ALA A 1 70 ? -13.441 -5.027 -8.780 1.00 94.94 70 ALA A N 1
ATOM 537 C CA . ALA A 1 70 ? -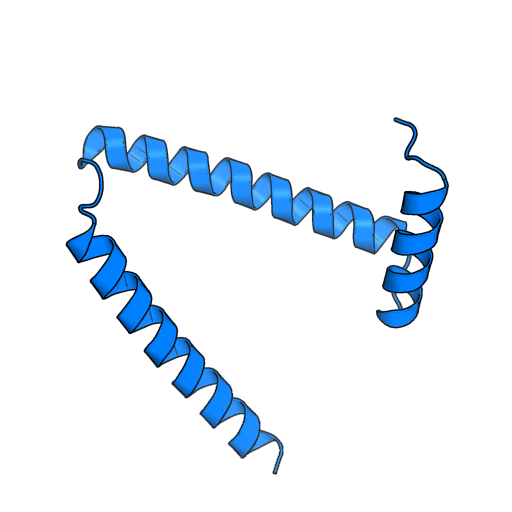13.866 -5.946 -9.833 1.00 94.94 70 ALA A CA 1
ATOM 538 C C . ALA A 1 70 ? -14.444 -5.198 -11.046 1.00 94.94 70 ALA A C 1
ATOM 540 O O . ALA A 1 70 ? -14.134 -5.545 -12.191 1.00 94.94 70 ALA A O 1
ATOM 541 N N . GLU A 1 71 ? -15.238 -4.154 -10.805 1.00 94.75 71 GLU A N 1
ATOM 542 C CA . GLU A 1 71 ? -15.786 -3.281 -11.845 1.00 94.75 71 GLU A CA 1
ATOM 543 C C . GLU A 1 71 ? -14.681 -2.518 -12.586 1.00 94.75 71 GLU A C 1
ATOM 545 O O . GLU A 1 71 ? -14.640 -2.535 -13.820 1.00 94.75 71 GLU A O 1
ATOM 550 N N . ALA A 1 72 ? -13.729 -1.922 -11.861 1.00 92.62 72 ALA A N 1
ATOM 551 C CA . ALA A 1 72 ? -12.595 -1.214 -12.453 1.00 92.62 72 ALA A CA 1
ATOM 552 C C . ALA A 1 72 ? -11.728 -2.139 -13.328 1.00 92.62 72 ALA A C 1
ATOM 554 O O . ALA A 1 72 ? -11.333 -1.775 -14.441 1.00 92.62 72 ALA A O 1
ATOM 555 N N . LEU A 1 73 ? -11.475 -3.369 -12.870 1.00 93.00 73 LEU A N 1
ATOM 556 C CA . LEU A 1 73 ? -10.738 -4.383 -13.631 1.00 93.00 73 LEU A CA 1
ATOM 557 C C . LEU A 1 73 ? -11.504 -4.863 -14.872 1.00 93.00 73 LEU A C 1
ATOM 559 O O . LEU A 1 73 ? -10.894 -5.153 -15.906 1.00 93.00 73 LEU A O 1
ATOM 563 N N . ALA A 1 74 ? -12.831 -4.976 -14.796 1.00 91.69 74 ALA A N 1
ATOM 564 C CA . ALA A 1 74 ? -13.664 -5.309 -15.948 1.00 91.69 74 ALA A CA 1
ATOM 565 C C . ALA A 1 74 ? -13.645 -4.187 -16.997 1.00 91.69 74 ALA A C 1
ATOM 567 O O . ALA A 1 74 ? -13.431 -4.467 -18.178 1.00 91.69 74 ALA A O 1
ATOM 568 N N . ALA A 1 75 ? -13.781 -2.932 -16.563 1.00 87.50 75 ALA A N 1
ATOM 569 C CA . ALA A 1 75 ? -13.715 -1.766 -17.436 1.00 87.50 75 ALA A CA 1
ATOM 570 C C . ALA A 1 75 ? -12.363 -1.678 -18.162 1.00 87.50 75 ALA A C 1
ATOM 572 O O . ALA A 1 75 ? -12.335 -1.562 -19.385 1.00 87.50 75 ALA A O 1
ATOM 573 N N . ASN A 1 76 ? -11.249 -1.840 -17.437 1.00 87.44 76 ASN A N 1
ATOM 574 C CA . ASN A 1 76 ? -9.908 -1.748 -18.021 1.00 87.44 76 ASN A CA 1
ATOM 575 C C . ASN A 1 76 ? -9.656 -2.823 -19.100 1.00 87.44 76 ASN A C 1
ATOM 577 O O . ASN A 1 76 ? -9.072 -2.535 -20.146 1.00 87.44 76 ASN A O 1
ATOM 581 N N . ARG A 1 77 ? -10.162 -4.050 -18.894 1.00 82.06 77 ARG A N 1
ATOM 582 C CA . ARG A 1 77 ? -10.105 -5.127 -19.903 1.00 82.06 77 ARG A CA 1
ATOM 583 C C . ARG A 1 77 ? -10.919 -4.816 -21.157 1.00 82.06 77 ARG A C 1
ATOM 585 O O . ARG A 1 77 ? -10.497 -5.199 -22.240 1.00 82.06 77 ARG A O 1
ATOM 592 N N . SER A 1 78 ? -12.051 -4.126 -21.022 1.00 73.81 78 SER A N 1
ATOM 593 C CA . SER A 1 78 ? -12.883 -3.744 -22.168 1.00 73.81 78 SER A CA 1
ATOM 594 C C . SER A 1 78 ? -12.238 -2.666 -23.040 1.00 73.81 78 SER A C 1
ATOM 596 O O . SER A 1 78 ? -12.531 -2.612 -24.226 1.00 73.81 78 SER A O 1
ATOM 598 N N . THR A 1 79 ? -11.393 -1.804 -22.474 1.00 70.50 79 THR A N 1
ATOM 599 C CA . THR A 1 79 ? -10.641 -0.771 -23.213 1.00 70.50 79 THR A CA 1
ATOM 600 C C . THR A 1 79 ? -9.377 -1.287 -23.899 1.00 70.50 79 THR A C 1
ATOM 602 O O . THR A 1 79 ? -8.844 -0.604 -24.768 1.00 70.50 79 THR A O 1
ATOM 605 N N . ALA A 1 80 ? -8.868 -2.451 -23.491 1.00 64.12 80 ALA A N 1
ATOM 606 C CA . ALA A 1 80 ? -7.660 -3.057 -24.054 1.00 64.12 80 ALA A CA 1
ATOM 607 C C . ALA A 1 80 ? -7.939 -4.044 -25.209 1.00 64.12 80 ALA A C 1
ATOM 609 O O . ALA A 1 80 ? -6.987 -4.575 -25.781 1.00 64.12 80 ALA A O 1
ATOM 610 N N . ALA A 1 81 ? -9.214 -4.305 -25.518 1.00 52.72 81 ALA A N 1
ATOM 611 C CA . ALA A 1 81 ? -9.688 -5.167 -26.604 1.00 52.72 81 ALA A CA 1
ATOM 612 C C . ALA A 1 81 ? -10.196 -4.327 -27.783 1.00 52.72 81 ALA A C 1
ATOM 614 O O . ALA A 1 81 ? -9.994 -4.771 -28.935 1.00 52.72 81 ALA A O 1
#

Foldseek 3Di:
DDDDPVVVVVLCVVCVVVVHDSVVSVVVVVVVVVVVVVVVVVVVVVCVVVNDDDPVNVVVVVVVVVVVVVVVVVVVVVVVD

Organism: NCBI:txid137267

Mean predicted aligned error: 6.29 Å

Nearest PDB structures (foldseek):
  1oai-assembly1_A  TM=4.614E-01  e=2.332E+00  Homo sapiens
  3oee-assembly2_J  TM=3.229E-01  e=1.294E+00  Saccharomyces cerevisiae

Sequence (81 aa):
MTLPEELVQELNAAAREDGVPLSRLISSAAEWELRRRIGRQVVAEWQAEQGVFTPEELAAARAEMATADAEALAANRSTAA

pLDDT: mean 93.3, std 8.12, range [52.72, 98.06]

Radius of gyration: 18.95 Å; Cα contacts (8 Å, |Δi|>4): 15; chains: 1; bounding box: 43×21×46 Å

Secondary structure (DSSP, 8-state):
----HHHHHHHHHHHHHTTS-HHHHHHHHHHHHHHHHHHHHHHHHHHHHH-PPPHHHHHHHHHHHHHHHHHHHHHHHHH--

Solvent-accessible surface area (backbone atoms only — not comparable to full-atom values): 4682 Å² total; per-residue (Å²): 137,85,75,59,67,69,57,54,52,51,47,47,50,53,16,57,77,72,73,44,57,51,67,55,51,53,51,50,54,50,50,52,52,50,53,52,52,53,51,52,49,54,52,51,55,50,27,73,76,74,51,76,83,50,73,66,58,53,50,52,53,51,53,51,51,54,50,53,50,53,51,53,55,50,52,55,55,64,75,74,109